Protein AF-A0AAN9U2A3-F1 (afdb_monomer_lite)

Structure (mmCIF, N/CA/C/O backbone):
data_AF-A0AAN9U2A3-F1
#
_entry.id   AF-A0AAN9U2A3-F1
#
loop_
_atom_site.group_PDB
_atom_site.id
_atom_site.type_symbol
_atom_site.label_atom_id
_atom_site.label_alt_id
_atom_site.label_comp_id
_atom_site.label_asym_id
_atom_site.label_entity_id
_atom_site.label_seq_id
_atom_site.pdbx_PDB_ins_code
_atom_site.Cartn_x
_atom_site.Cartn_y
_atom_site.Cartn_z
_atom_site.occupancy
_atom_site.B_iso_or_equiv
_atom_site.auth_seq_id
_atom_site.auth_comp_id
_atom_site.auth_asym_id
_atom_site.auth_atom_id
_atom_site.pdbx_PDB_model_num
ATOM 1 N N . LYS A 1 1 ? -13.197 6.969 8.630 1.00 92.62 1 LYS A N 1
ATOM 2 C CA . LYS A 1 1 ? -14.104 7.845 7.842 1.00 92.62 1 LYS A CA 1
ATOM 3 C C . LYS A 1 1 ? -14.326 9.196 8.501 1.00 92.62 1 LYS A C 1
ATOM 5 O O . LYS A 1 1 ? -14.341 10.174 7.776 1.00 92.62 1 LYS A O 1
ATOM 10 N N . TYR A 1 2 ? -14.427 9.263 9.833 1.00 96.88 2 TYR A N 1
ATOM 11 C CA . TYR A 1 2 ? -14.623 10.525 10.558 1.00 96.88 2 TYR A CA 1
ATOM 12 C C . TYR A 1 2 ? -13.666 11.658 10.129 1.00 96.88 2 TYR A C 1
ATOM 14 O O . TYR A 1 2 ? -14.092 12.797 10.022 1.00 96.88 2 TYR A O 1
ATOM 22 N N . LEU A 1 3 ? -12.399 11.331 9.834 1.00 97.31 3 LEU A N 1
ATOM 23 C CA . LEU A 1 3 ? -11.380 12.310 9.440 1.00 97.31 3 LEU A CA 1
ATOM 24 C C . LEU A 1 3 ? -11.350 12.616 7.934 1.00 97.31 3 LEU A C 1
ATOM 26 O O . LEU A 1 3 ? -11.040 13.730 7.539 1.00 97.31 3 LEU A O 1
ATOM 30 N N . THR A 1 4 ? -11.622 11.621 7.088 1.00 97.19 4 THR A N 1
ATOM 31 C CA . THR A 1 4 ? -11.377 11.689 5.634 1.00 97.19 4 THR A CA 1
ATOM 32 C C . THR A 1 4 ? -12.653 11.771 4.795 1.00 97.19 4 THR A C 1
ATOM 34 O O . THR A 1 4 ? -12.586 11.859 3.572 1.00 97.19 4 THR A O 1
ATOM 37 N N . GLY A 1 5 ? -13.829 11.705 5.422 1.00 96.69 5 GLY A N 1
ATOM 38 C CA . GLY A 1 5 ? -15.106 11.603 4.721 1.00 96.69 5 GLY A CA 1
ATOM 39 C C . GLY A 1 5 ? -15.237 10.310 3.905 1.00 96.69 5 GLY A C 1
ATOM 40 O O . GLY A 1 5 ? -14.601 9.287 4.192 1.00 96.69 5 GLY A O 1
ATOM 41 N N . HIS A 1 6 ? -16.095 10.337 2.880 1.00 95.88 6 HIS A N 1
ATOM 42 C CA . HIS A 1 6 ? -16.322 9.202 1.985 1.00 95.88 6 HIS A CA 1
ATOM 43 C C . HIS A 1 6 ? -15.915 9.506 0.537 1.00 95.88 6 HIS A C 1
ATOM 45 O O . HIS A 1 6 ? -16.676 10.057 -0.249 1.00 95.88 6 HIS A O 1
ATOM 51 N N . SER A 1 7 ? -14.743 9.006 0.143 1.00 92.50 7 SER A N 1
ATOM 52 C CA . SER A 1 7 ? -14.165 9.123 -1.206 1.00 92.50 7 SER A CA 1
ATOM 53 C C . SER A 1 7 ? -14.772 8.193 -2.273 1.00 92.50 7 SER A C 1
ATOM 55 O O . SER A 1 7 ? -14.092 7.812 -3.225 1.00 92.50 7 SER A O 1
ATOM 57 N N . LYS A 1 8 ? -16.043 7.792 -2.121 1.00 93.00 8 LYS A N 1
ATOM 58 C CA . LYS A 1 8 ? -16.739 6.839 -3.010 1.00 93.00 8 LYS A CA 1
ATOM 59 C C . LYS A 1 8 ? -15.890 5.579 -3.276 1.00 93.00 8 LYS A C 1
ATOM 61 O O . LYS A 1 8 ? -15.672 4.807 -2.344 1.00 93.00 8 LYS A O 1
ATOM 66 N N . GLY A 1 9 ? -15.375 5.394 -4.495 1.00 92.19 9 GLY A N 1
ATOM 67 C CA . GLY A 1 9 ? -14.603 4.212 -4.901 1.00 92.19 9 GLY A CA 1
ATOM 68 C C . GLY A 1 9 ? -13.238 4.058 -4.218 1.00 92.19 9 GLY A C 1
ATOM 69 O O . GLY A 1 9 ? -12.823 2.939 -3.940 1.00 92.19 9 GLY A O 1
ATOM 70 N N . ALA A 1 10 ? -12.562 5.153 -3.852 1.00 95.25 10 ALA A N 1
ATOM 71 C CA . ALA A 1 10 ? -11.237 5.091 -3.214 1.00 95.25 10 ALA A CA 1
ATOM 72 C C . ALA A 1 10 ? -11.295 4.800 -1.699 1.00 95.25 10 ALA A C 1
ATOM 74 O O . ALA A 1 10 ? -10.275 4.797 -1.009 1.00 95.25 10 ALA A O 1
ATOM 75 N N . ALA A 1 11 ? -12.495 4.553 -1.166 1.00 95.12 11 ALA A N 1
ATOM 76 C CA . ALA A 1 11 ? -12.741 4.297 0.245 1.00 95.12 11 ALA A CA 1
ATOM 77 C C . ALA A 1 11 ? -11.868 3.172 0.816 1.00 95.12 11 ALA A C 1
ATOM 79 O O . ALA A 1 11 ? -11.217 3.369 1.843 1.00 95.12 11 ALA A O 1
ATOM 80 N N . GLY A 1 12 ? -11.875 2.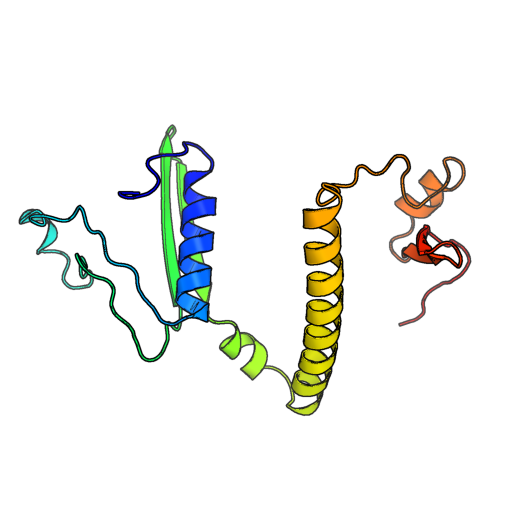012 0.153 1.00 95.94 12 GLY A N 1
ATOM 81 C CA . GLY A 1 12 ? -11.131 0.832 0.590 1.00 95.94 12 GLY A CA 1
ATOM 82 C C . GLY A 1 12 ? -9.621 1.050 0.534 1.00 95.94 12 GLY A C 1
ATOM 83 O O . GLY A 1 12 ? -8.923 0.674 1.468 1.00 95.94 12 GLY A O 1
ATOM 84 N N . ALA A 1 13 ? -9.123 1.747 -0.492 1.00 97.44 13 ALA A N 1
ATOM 85 C CA . ALA A 1 13 ? -7.698 2.048 -0.634 1.00 97.44 13 ALA A CA 1
ATOM 86 C C . ALA A 1 13 ? -7.165 2.889 0.540 1.00 97.44 13 ALA A C 1
ATOM 88 O O . ALA A 1 13 ? -6.122 2.581 1.110 1.00 97.44 13 ALA A O 1
ATOM 89 N N . TRP A 1 14 ? -7.905 3.914 0.970 1.00 97.56 14 TRP A N 1
ATOM 90 C CA . TRP A 1 14 ? -7.498 4.726 2.124 1.00 97.56 14 TRP A CA 1
ATOM 91 C C . TRP A 1 14 ? -7.546 3.950 3.439 1.00 97.56 14 TRP A C 1
ATOM 93 O O . TRP A 1 14 ? -6.678 4.126 4.291 1.00 97.56 14 TRP A O 1
ATOM 103 N N . MET A 1 15 ? -8.550 3.085 3.607 1.00 98.00 15 MET A N 1
ATOM 104 C CA . MET A 1 15 ? -8.637 2.202 4.771 1.00 98.00 15 MET A CA 1
ATOM 105 C C . MET A 1 15 ? -7.454 1.230 4.807 1.00 98.00 15 MET A C 1
ATOM 107 O O . MET A 1 15 ? -6.870 1.039 5.869 1.00 98.00 15 MET A O 1
ATOM 111 N N . LEU A 1 16 ? -7.058 0.689 3.651 1.00 98.44 16 LEU A N 1
ATOM 112 C CA . LEU A 1 16 ? -5.930 -0.229 3.537 1.00 98.44 16 LEU A CA 1
ATOM 113 C C . LEU A 1 16 ? -4.625 0.452 3.948 1.00 98.44 16 LEU A C 1
ATOM 115 O O . LEU A 1 16 ? -3.881 -0.110 4.744 1.00 98.44 16 LEU A O 1
ATOM 119 N N . ASN A 1 17 ? -4.393 1.686 3.497 1.00 98.38 17 ASN A N 1
ATOM 120 C CA . ASN A 1 17 ? -3.228 2.468 3.918 1.00 98.38 17 ASN A CA 1
ATOM 121 C C . ASN A 1 17 ? -3.190 2.651 5.443 1.00 98.38 17 ASN A C 1
ATOM 123 O O . ASN A 1 17 ? -2.142 2.452 6.053 1.00 98.38 17 ASN A O 1
ATOM 127 N N . GLY A 1 18 ? -4.332 2.962 6.068 1.00 98.19 18 GLY A N 1
ATOM 128 C CA . GLY A 1 18 ? -4.432 3.052 7.527 1.00 98.19 18 GLY A CA 1
ATOM 129 C C . GLY A 1 18 ? -4.109 1.725 8.218 1.00 98.19 18 GLY A C 1
ATOM 130 O O . GLY A 1 18 ? -3.347 1.699 9.178 1.00 98.19 18 GLY A O 1
ATOM 131 N N . CYS A 1 19 ? -4.619 0.606 7.702 1.00 98.44 19 CYS A N 1
ATOM 132 C CA . CYS A 1 19 ? -4.306 -0.727 8.214 1.00 98.44 19 CYS A CA 1
ATOM 133 C C . CYS A 1 19 ? -2.812 -1.076 8.114 1.00 98.44 19 CYS A C 1
ATOM 135 O O . CYS A 1 19 ? -2.246 -1.591 9.075 1.00 98.44 19 CYS A O 1
ATOM 137 N N . LEU A 1 20 ? -2.159 -0.755 6.994 1.00 98.50 20 LEU A N 1
ATOM 138 C CA . LEU A 1 20 ? -0.718 -0.960 6.821 1.00 98.50 20 LEU A CA 1
ATOM 139 C C . LEU A 1 20 ? 0.100 -0.092 7.792 1.00 98.50 20 LEU A C 1
ATOM 141 O O . LEU A 1 20 ? 1.051 -0.583 8.392 1.00 98.50 20 LEU A O 1
ATOM 145 N N . GLN A 1 21 ? -0.312 1.159 8.020 1.00 98.38 21 GLN A N 1
ATOM 146 C CA . GLN A 1 21 ? 0.307 2.043 9.016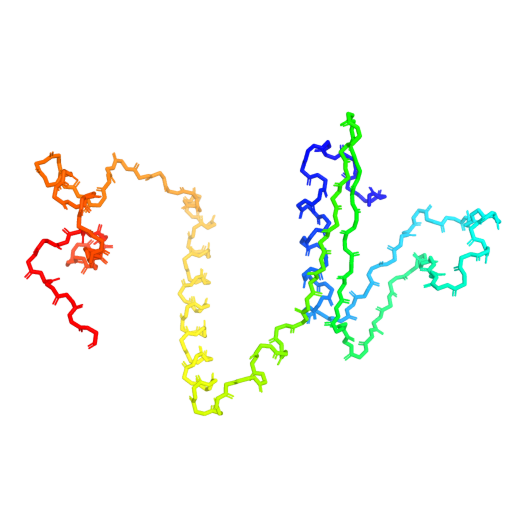 1.00 98.38 21 GLN A CA 1
ATOM 147 C C . GLN A 1 21 ? 0.139 1.518 10.452 1.00 98.38 21 GLN A C 1
ATOM 149 O O . GLN A 1 21 ? 1.064 1.625 11.257 1.00 98.38 21 GLN A O 1
ATOM 154 N N . MET A 1 22 ? -1.015 0.921 10.784 1.00 98.25 22 MET A N 1
ATOM 155 C CA . MET A 1 22 ? -1.229 0.275 12.088 1.00 98.25 22 MET A CA 1
ATOM 156 C C . MET A 1 22 ? -0.335 -0.953 12.276 1.00 98.25 22 MET A C 1
ATOM 158 O O . MET A 1 22 ? 0.169 -1.168 13.376 1.00 98.25 22 MET A O 1
ATOM 162 N N . LEU A 1 23 ? -0.137 -1.759 11.224 1.00 98.12 23 LEU A N 1
ATOM 163 C CA . LEU A 1 23 ? 0.769 -2.908 11.284 1.00 98.12 23 LEU A CA 1
ATOM 164 C C . LEU A 1 23 ? 2.210 -2.475 11.560 1.00 98.12 23 LEU A C 1
ATOM 166 O O . LEU A 1 23 ? 2.855 -3.088 12.400 1.00 98.12 23 LEU A O 1
ATOM 170 N N . ASP A 1 24 ? 2.682 -1.427 10.883 1.00 97.75 24 ASP A N 1
ATOM 171 C CA . ASP A 1 24 ? 4.057 -0.930 11.006 1.00 97.75 24 ASP A CA 1
ATOM 172 C C . ASP A 1 24 ? 4.329 -0.265 12.368 1.00 97.75 24 ASP A C 1
ATOM 174 O O . ASP A 1 24 ? 5.318 -0.561 13.033 1.00 97.75 24 ASP A O 1
ATOM 178 N N . SER A 1 25 ? 3.416 0.595 12.829 1.00 97.88 25 SER A N 1
ATOM 179 C CA . SER A 1 25 ? 3.610 1.385 14.058 1.00 97.88 25 SER A CA 1
ATOM 180 C C . SER A 1 25 ? 3.114 0.712 15.344 1.00 97.88 25 SER A C 1
ATOM 182 O O . SER A 1 25 ? 3.462 1.132 16.449 1.00 97.88 25 SER A O 1
ATOM 184 N N . GLY A 1 26 ? 2.223 -0.280 15.237 1.00 98.06 26 GLY A N 1
ATOM 185 C CA . GLY A 1 26 ? 1.487 -0.834 16.379 1.00 98.06 26 GLY A CA 1
ATOM 186 C C . GLY A 1 26 ? 0.495 0.143 17.030 1.00 98.06 26 GLY A C 1
ATOM 187 O O . GLY A 1 26 ? -0.139 -0.210 18.031 1.00 98.06 26 GLY A O 1
ATOM 188 N N . PHE A 1 27 ? 0.347 1.354 16.489 1.00 98.50 27 PHE A N 1
ATOM 189 C CA . PHE A 1 27 ? -0.590 2.359 16.972 1.00 98.50 27 PHE A CA 1
ATOM 190 C C . PHE A 1 27 ? -1.952 2.163 16.309 1.00 98.50 27 PHE A C 1
ATOM 192 O O . PHE A 1 27 ? -2.051 2.188 15.085 1.00 98.50 27 PHE A O 1
ATOM 199 N N . VAL A 1 28 ? -3.010 2.007 17.106 1.00 98.31 28 VAL A N 1
ATOM 200 C CA . VAL A 1 28 ? -4.395 1.894 16.628 1.00 98.31 28 VAL A CA 1
ATOM 201 C C . VAL A 1 28 ? -5.087 3.251 16.798 1.00 98.31 28 VAL A C 1
ATOM 203 O O . VAL A 1 28 ? -5.347 3.653 17.935 1.00 98.31 28 VAL A O 1
ATOM 206 N N . PRO A 1 29 ? -5.395 3.991 15.715 1.00 98.19 29 PRO A N 1
ATOM 207 C CA . PRO A 1 29 ? -6.050 5.290 15.808 1.00 98.19 29 PRO A CA 1
ATOM 208 C C . PRO A 1 29 ? -7.493 5.166 16.305 1.00 98.19 29 PRO A C 1
ATOM 210 O O . PRO A 1 29 ? -8.265 4.346 15.811 1.00 98.19 29 PRO A O 1
ATOM 213 N N . GLY A 1 30 ? -7.879 6.031 17.241 1.00 97.62 30 GLY A N 1
ATOM 214 C CA . GLY A 1 30 ? -9.267 6.160 17.679 1.00 97.62 30 GLY A CA 1
ATOM 215 C C . GLY A 1 30 ? -10.099 7.044 16.750 1.00 97.62 30 GLY A C 1
ATOM 216 O O . GLY A 1 30 ? -9.574 7.838 15.968 1.00 97.62 30 GLY A O 1
ATOM 217 N N . ASN A 1 31 ? -11.417 6.941 16.873 1.00 97.94 31 ASN A N 1
ATOM 218 C CA . ASN A 1 31 ? -12.383 7.820 16.236 1.00 97.94 31 ASN A CA 1
ATOM 219 C C . ASN A 1 31 ? -12.728 8.997 17.158 1.00 97.94 31 ASN A C 1
ATOM 221 O O . ASN A 1 31 ? -13.561 8.863 18.047 1.00 97.94 31 ASN A O 1
ATOM 225 N N . ARG A 1 32 ? -12.149 10.176 16.904 1.00 97.31 32 ARG A N 1
ATOM 226 C CA . ARG A 1 32 ? -12.399 11.373 17.731 1.00 97.31 32 ARG A CA 1
ATOM 227 C C . ARG A 1 32 ? -13.841 11.884 17.689 1.00 97.31 32 ARG A C 1
ATOM 229 O O . ARG A 1 32 ? -14.229 12.610 18.592 1.00 97.31 32 ARG A O 1
ATOM 236 N N . ASN A 1 33 ? -14.612 11.510 16.667 1.00 97.31 33 ASN A N 1
ATOM 237 C CA . ASN A 1 33 ? -16.023 11.884 16.555 1.00 97.31 33 ASN A CA 1
ATOM 238 C C . ASN A 1 33 ? -16.952 10.811 17.158 1.00 97.31 33 ASN A C 1
ATOM 240 O O . ASN A 1 33 ? -18.165 10.911 17.002 1.00 97.31 33 ASN A O 1
ATOM 244 N N . ALA A 1 34 ? -16.411 9.758 17.788 1.00 96.00 34 ALA A N 1
ATOM 245 C CA . ALA A 1 34 ? -17.202 8.804 18.562 1.00 96.00 34 ALA A CA 1
ATOM 246 C C . ALA A 1 34 ? -17.517 9.407 19.939 1.00 96.00 34 ALA A C 1
ATOM 248 O O . ALA A 1 34 ? -16.816 9.127 20.907 1.00 96.00 34 ALA A O 1
ATOM 249 N N . ASP A 1 35 ? -18.530 10.272 19.981 1.00 94.06 35 ASP A N 1
ATOM 250 C CA . ASP A 1 35 ? -18.978 10.960 21.198 1.00 94.06 35 ASP A CA 1
ATOM 251 C C . ASP A 1 35 ? -19.642 9.976 22.176 1.00 94.06 35 ASP A C 1
ATOM 253 O O . ASP A 1 35 ? -19.049 9.581 23.178 1.00 94.06 35 ASP A O 1
ATOM 257 N N . ASN A 1 36 ? -20.818 9.459 21.806 1.00 96.50 36 ASN A N 1
ATOM 258 C CA . ASN A 1 36 ? -21.480 8.353 22.489 1.00 96.50 36 ASN A CA 1
ATOM 259 C C . ASN A 1 36 ? -21.731 7.214 21.494 1.00 96.50 36 ASN A C 1
ATOM 261 O O . ASN A 1 36 ? -22.400 7.406 20.478 1.00 96.50 36 ASN A O 1
ATOM 265 N N . VAL A 1 37 ? -21.169 6.037 21.771 1.00 96.94 37 VAL A N 1
ATOM 266 C CA . VAL A 1 37 ? -21.389 4.837 20.952 1.00 96.94 37 VAL A CA 1
ATOM 267 C C . VAL A 1 37 ? -22.826 4.358 21.161 1.00 96.94 37 VAL A C 1
ATOM 269 O O . VAL A 1 37 ? -23.333 4.380 22.281 1.00 96.94 37 VAL A O 1
ATOM 272 N N . ASP A 1 38 ? -23.488 3.956 20.079 1.00 97.44 38 ASP A N 1
ATOM 273 C CA . ASP A 1 38 ? -24.872 3.485 20.125 1.00 97.44 38 ASP A CA 1
ATOM 274 C C . ASP A 1 38 ? -25.009 2.230 21.008 1.00 97.44 38 ASP A C 1
ATOM 276 O O . ASP A 1 38 ? -24.180 1.319 20.928 1.00 97.44 38 ASP A O 1
ATOM 280 N N . LYS A 1 39 ? -26.059 2.176 21.837 1.00 97.31 39 LYS A N 1
ATOM 281 C CA . LYS A 1 39 ? -26.320 1.066 22.770 1.00 97.31 39 LYS A CA 1
ATOM 282 C C . LYS A 1 39 ? -26.551 -0.249 22.037 1.00 97.31 39 LYS A C 1
ATOM 284 O O . LYS A 1 39 ? -26.134 -1.295 22.521 1.00 97.31 39 LYS A O 1
ATOM 289 N N . ASP A 1 40 ? -27.126 -0.197 20.838 1.00 97.69 40 ASP A N 1
ATOM 290 C CA . ASP A 1 40 ? -27.355 -1.394 20.026 1.00 97.69 40 ASP A CA 1
ATOM 291 C C . ASP A 1 40 ? -26.044 -2.080 19.609 1.00 97.69 40 ASP A C 1
ATOM 293 O O . ASP A 1 40 ? -26.049 -3.257 19.252 1.00 97.69 40 ASP A O 1
ATOM 297 N N . LEU A 1 41 ? -24.901 -1.385 19.673 1.00 97.25 41 LEU A N 1
ATOM 298 C CA . LEU A 1 41 ? -23.594 -1.970 19.375 1.00 97.25 41 LEU A CA 1
ATOM 299 C C . LEU A 1 41 ? -22.998 -2.765 20.551 1.00 97.25 41 LEU A C 1
ATOM 301 O O . LEU A 1 41 ? -22.034 -3.502 20.342 1.00 97.25 41 LEU A O 1
ATOM 305 N N . GLU A 1 42 ? -23.563 -2.666 21.760 1.00 96.69 42 GLU A N 1
ATOM 306 C CA . GLU A 1 42 ? -23.075 -3.358 22.966 1.00 96.69 42 GLU A CA 1
ATOM 307 C C . GLU A 1 42 ? -23.151 -4.891 22.845 1.00 96.69 42 GLU A C 1
ATOM 309 O O . GLU A 1 42 ? -22.317 -5.611 23.395 1.00 96.69 42 GLU A O 1
ATOM 314 N N . GLN A 1 43 ? -24.093 -5.404 22.046 1.00 97.56 43 GLN A N 1
ATOM 315 C CA . GLN A 1 43 ? -24.241 -6.840 21.778 1.00 97.56 43 GLN A CA 1
ATOM 316 C C . GLN A 1 43 ? -23.031 -7.463 21.050 1.00 97.56 43 GLN A C 1
ATOM 318 O O . GLN A 1 43 ? -22.857 -8.682 21.050 1.00 97.56 43 GLN A O 1
ATOM 323 N N . TYR A 1 44 ? -22.177 -6.656 20.408 1.00 97.25 44 TYR A N 1
ATOM 324 C CA . TYR A 1 44 ? -21.022 -7.147 19.658 1.00 97.25 44 TYR A CA 1
ATOM 325 C C . TYR A 1 44 ? -19.791 -7.311 20.554 1.00 97.25 44 TYR A C 1
ATOM 327 O O . TYR A 1 44 ? -18.825 -6.559 20.452 1.00 97.25 44 TYR A O 1
ATOM 335 N N . HIS A 1 45 ? -19.785 -8.358 21.379 1.00 96.25 45 HIS A N 1
ATOM 336 C CA . HIS A 1 45 ? -18.750 -8.610 22.397 1.00 96.25 45 HIS A CA 1
ATOM 337 C C . HIS A 1 45 ? -17.303 -8.721 21.871 1.00 96.25 45 HIS A C 1
ATOM 339 O O . HIS A 1 45 ? -16.355 -8.572 22.636 1.00 96.25 45 HIS A O 1
ATOM 345 N N . ASN A 1 46 ? -17.119 -8.970 20.570 1.00 97.00 46 ASN A N 1
ATOM 346 C CA . ASN A 1 46 ? -15.801 -9.064 19.931 1.00 97.00 46 ASN A CA 1
ATOM 347 C C . ASN A 1 46 ? -15.294 -7.724 19.363 1.00 97.00 46 ASN A C 1
ATOM 349 O O . ASN A 1 46 ? -14.199 -7.680 18.801 1.00 97.00 46 ASN A O 1
ATOM 353 N N . LEU A 1 47 ? -16.083 -6.647 19.449 1.00 96.44 47 LEU A N 1
ATOM 354 C CA . LEU A 1 47 ? -15.742 -5.329 18.919 1.00 96.44 47 LEU A CA 1
ATOM 355 C C . LEU A 1 47 ? -15.571 -4.316 20.051 1.00 96.44 47 LEU A C 1
ATOM 357 O O . LEU A 1 47 ? -16.394 -4.216 20.953 1.00 96.44 47 LEU A O 1
ATOM 361 N N . ALA A 1 48 ? -14.513 -3.513 19.954 1.00 95.44 48 ALA A N 1
ATOM 362 C CA . ALA A 1 48 ? -14.295 -2.356 20.811 1.00 95.44 48 ALA A CA 1
ATOM 363 C C . ALA A 1 48 ? -14.205 -1.091 19.949 1.00 95.44 48 ALA A C 1
ATOM 365 O O . ALA A 1 48 ? -13.425 -1.028 18.995 1.00 95.44 48 ALA A O 1
ATOM 366 N N . PHE A 1 49 ? -14.992 -0.071 20.291 1.00 96.75 49 PHE A N 1
ATOM 367 C CA . PHE A 1 49 ? -15.030 1.204 19.576 1.00 96.75 49 PHE A CA 1
ATOM 368 C C . PHE A 1 49 ? -14.192 2.244 20.324 1.00 96.75 49 PHE A C 1
ATOM 370 O O . PHE A 1 49 ? -14.595 2.772 21.357 1.00 96.75 49 PHE A O 1
ATOM 377 N N . LEU A 1 50 ? -12.996 2.531 19.813 1.00 96.69 50 LEU A N 1
ATOM 378 C CA . LEU A 1 50 ? -12.043 3.423 20.473 1.00 96.69 50 LEU A CA 1
ATOM 379 C C . LEU A 1 50 ? -12.296 4.889 20.096 1.00 96.69 50 LEU A C 1
ATOM 381 O O . LEU A 1 50 ? -12.203 5.240 18.921 1.00 96.69 50 LEU A O 1
ATOM 385 N N . ALA A 1 51 ? -12.528 5.767 21.076 1.00 96.94 51 ALA A N 1
ATOM 386 C CA . ALA A 1 51 ? -12.605 7.219 20.850 1.00 96.94 51 ALA A CA 1
ATOM 387 C C . ALA A 1 51 ? -11.217 7.891 20.775 1.00 96.94 51 ALA A C 1
ATOM 389 O O . ALA A 1 51 ? -11.022 8.920 20.124 1.00 96.94 51 ALA A O 1
ATOM 390 N N . ARG A 1 52 ? -10.213 7.291 21.426 1.00 97.25 52 ARG A N 1
ATOM 391 C CA . ARG A 1 52 ? -8.817 7.755 21.453 1.00 97.25 52 ARG A CA 1
ATOM 392 C C . ARG A 1 52 ? -7.887 6.666 20.938 1.00 97.25 52 ARG A C 1
ATOM 394 O O . ARG A 1 52 ? -8.212 5.487 21.014 1.00 97.25 52 ARG A O 1
ATOM 401 N N . GLY A 1 53 ? -6.753 7.078 20.377 1.00 97.25 53 GLY A N 1
ATOM 402 C CA . GLY A 1 53 ? -5.761 6.133 19.875 1.00 97.25 53 GLY A CA 1
ATOM 403 C C . GLY A 1 53 ? -5.067 5.376 21.002 1.00 97.25 53 GLY A C 1
ATOM 404 O O . GLY A 1 53 ? -4.883 5.920 22.091 1.00 97.25 53 GLY A O 1
ATOM 405 N N . VAL A 1 54 ? -4.682 4.135 20.720 1.00 98.00 54 VAL A N 1
ATOM 406 C CA . VAL A 1 54 ? -4.035 3.229 21.671 1.00 98.00 54 VAL A CA 1
ATOM 407 C C . VAL A 1 54 ? -2.742 2.715 21.053 1.00 98.00 54 VAL A C 1
ATOM 409 O O . VAL A 1 54 ? -2.748 2.148 19.961 1.00 98.00 54 VAL A O 1
ATOM 412 N N . GLN A 1 55 ? -1.630 2.897 21.761 1.00 98.38 55 GLN A N 1
ATOM 413 C CA . GLN A 1 55 ? -0.380 2.231 21.416 1.00 98.38 55 GLN A CA 1
ATOM 414 C C . GLN A 1 55 ? -0.428 0.796 21.936 1.00 98.38 55 GLN A C 1
ATOM 416 O O . GLN A 1 55 ? -0.664 0.568 23.121 1.00 98.38 55 GLN A O 1
ATOM 421 N N . THR A 1 56 ? -0.187 -0.167 21.055 1.00 97.50 56 THR A N 1
ATOM 422 C CA . THR A 1 56 ? -0.108 -1.584 21.421 1.00 97.50 56 THR A CA 1
ATOM 423 C C . THR A 1 56 ? 1.340 -2.070 21.356 1.00 97.50 56 THR A C 1
ATOM 425 O O . THR A 1 56 ? 2.223 -1.368 20.859 1.00 97.50 56 THR A O 1
ATOM 428 N N . ALA A 1 57 ? 1.583 -3.303 21.807 1.00 96.69 57 ALA A N 1
ATOM 429 C CA . ALA A 1 57 ? 2.859 -3.993 21.595 1.00 96.69 57 ALA A CA 1
ATOM 430 C C . ALA A 1 57 ? 3.098 -4.400 20.121 1.00 96.69 57 ALA A C 1
ATOM 432 O O . ALA A 1 57 ? 4.151 -4.942 19.793 1.00 96.69 57 ALA A O 1
ATOM 433 N N . GLY A 1 58 ? 2.117 -4.183 19.239 1.00 96.38 58 GLY A N 1
ATOM 434 C CA . GLY A 1 58 ? 2.162 -4.521 17.821 1.00 96.38 58 GLY A CA 1
ATOM 435 C C . GLY A 1 58 ? 0.875 -5.202 17.359 1.00 96.38 58 GLY A C 1
ATOM 436 O O . GLY A 1 58 ? 0.277 -6.005 18.079 1.00 96.38 58 GLY A O 1
ATOM 437 N N . VAL A 1 59 ? 0.471 -4.922 16.121 1.00 98.00 59 VAL A N 1
ATOM 438 C CA . VAL A 1 59 ? -0.709 -5.529 15.493 1.00 98.00 59 VAL A CA 1
ATOM 439 C C . VAL A 1 59 ? -0.259 -6.692 14.609 1.00 98.00 59 VAL A C 1
ATOM 441 O O . VAL A 1 59 ? 0.621 -6.547 13.766 1.00 98.00 59 VAL A O 1
ATOM 444 N N . LYS A 1 60 ? -0.839 -7.881 14.812 1.00 98.44 60 LYS A N 1
ATOM 445 C CA . LYS A 1 60 ? -0.455 -9.095 14.063 1.00 98.44 60 LYS A CA 1
ATOM 446 C C . LYS A 1 60 ? -1.146 -9.198 12.707 1.00 98.44 60 LYS A C 1
ATOM 448 O O . LYS A 1 60 ? -0.545 -9.685 11.755 1.00 98.44 60 LYS A O 1
ATOM 453 N N . ALA A 1 61 ? -2.403 -8.780 12.641 1.00 98.56 61 ALA A N 1
ATOM 454 C CA . ALA A 1 61 ? -3.237 -8.848 11.454 1.00 98.56 61 ALA A CA 1
ATOM 455 C C . ALA A 1 61 ? -4.362 -7.814 11.550 1.00 98.56 61 ALA A C 1
ATOM 457 O O . ALA A 1 61 ? -4.663 -7.318 12.637 1.00 98.56 61 ALA A O 1
ATOM 458 N N . PHE A 1 62 ? -5.002 -7.520 10.424 1.00 98.56 62 PHE A N 1
ATOM 459 C CA . PHE A 1 62 ? -6.209 -6.701 10.363 1.00 98.56 62 PHE A CA 1
ATOM 460 C C . PHE A 1 62 ? -7.237 -7.329 9.420 1.00 98.56 62 PHE A C 1
ATOM 462 O O . PHE A 1 62 ? -6.877 -8.053 8.493 1.00 98.56 62 PHE A O 1
ATOM 469 N N . SER A 1 63 ? -8.510 -6.986 9.622 1.00 98.31 63 SER A N 1
ATOM 470 C CA . SER A 1 63 ? -9.584 -7.233 8.659 1.00 98.31 63 SER A CA 1
ATOM 471 C C . SER A 1 63 ? -10.174 -5.900 8.211 1.00 98.31 63 SER A C 1
ATOM 473 O O . SER A 1 63 ? -10.667 -5.114 9.020 1.00 98.31 63 SER A O 1
ATOM 475 N N . LEU A 1 64 ? -10.096 -5.634 6.912 1.00 97.94 64 LEU A N 1
ATOM 476 C CA . LEU A 1 64 ? -10.695 -4.484 6.259 1.00 97.94 64 LEU A CA 1
ATOM 477 C C . LEU A 1 64 ? -11.935 -4.966 5.526 1.00 97.94 64 LEU A C 1
ATOM 479 O O . LEU A 1 64 ? -11.833 -5.739 4.581 1.00 97.94 64 LEU A O 1
ATOM 483 N N . THR A 1 65 ? -13.102 -4.476 5.931 1.00 97.56 65 THR A N 1
ATOM 484 C CA . THR A 1 65 ? -14.369 -4.778 5.254 1.00 97.56 65 THR A CA 1
ATOM 485 C C . THR A 1 65 ? -14.960 -3.498 4.673 1.00 97.56 65 THR A C 1
ATOM 487 O O . THR A 1 65 ? -14.932 -2.447 5.315 1.00 97.56 65 THR A O 1
ATOM 490 N N . SER A 1 66 ? -15.466 -3.567 3.443 1.00 96.44 66 SER A N 1
ATOM 491 C CA . SER A 1 66 ? -16.089 -2.440 2.746 1.00 96.44 66 SER A CA 1
ATOM 492 C C . SER A 1 66 ? -17.318 -2.884 1.955 1.00 96.44 66 SER A C 1
ATOM 494 O O . SER A 1 66 ? -17.376 -4.009 1.460 1.00 96.44 66 SER A O 1
ATOM 496 N N . PHE A 1 67 ? -18.290 -1.981 1.835 1.00 96.75 67 PHE A N 1
ATOM 497 C CA . PHE A 1 67 ? -19.551 -2.197 1.129 1.00 96.75 67 PHE A CA 1
ATOM 498 C C . PHE A 1 67 ? -19.795 -1.050 0.147 1.00 96.75 67 PHE A C 1
ATOM 500 O O . PHE A 1 67 ? -19.357 0.081 0.373 1.00 96.75 67 PHE A O 1
ATOM 507 N N . GLY A 1 68 ? -20.499 -1.346 -0.938 1.00 95.19 68 GLY A N 1
ATOM 508 C CA . GLY A 1 68 ? -20.869 -0.407 -1.985 1.00 95.19 68 GLY A CA 1
ATOM 509 C C . GLY A 1 68 ? -22.214 -0.759 -2.616 1.00 95.19 68 GLY A C 1
ATOM 510 O O . GLY A 1 68 ? -22.798 -1.816 -2.367 1.00 95.19 68 GLY A O 1
ATOM 511 N N . PHE A 1 69 ? -22.710 0.153 -3.447 1.00 95.88 69 PHE A N 1
ATOM 512 C CA . PHE A 1 69 ? -23.965 -0.025 -4.175 1.00 95.88 69 PHE A CA 1
ATOM 513 C C . PHE A 1 69 ? -23.918 -1.240 -5.111 1.00 95.88 69 PHE A C 1
ATOM 515 O O . PHE A 1 69 ? -22.852 -1.649 -5.572 1.00 95.88 69 PHE A O 1
ATOM 522 N N . GLY A 1 70 ? -25.093 -1.808 -5.399 1.00 96.00 70 GLY A N 1
ATOM 523 C CA . GLY A 1 70 ? -25.213 -2.985 -6.263 1.00 96.00 70 GLY A CA 1
ATOM 524 C C . GLY A 1 70 ? -24.757 -4.281 -5.592 1.00 96.00 70 GLY A C 1
ATOM 525 O O . GLY A 1 70 ? -24.147 -5.118 -6.250 1.00 96.00 70 GLY A O 1
ATOM 526 N N . GLN A 1 71 ? -25.014 -4.423 -4.283 1.00 95.19 71 GLN A N 1
ATOM 527 C CA . GLN A 1 71 ? -24.668 -5.616 -3.494 1.00 95.19 71 GLN A CA 1
ATOM 528 C C . GLN A 1 71 ? -23.174 -5.974 -3.579 1.00 95.19 71 GLN A C 1
ATOM 530 O O . GLN A 1 71 ? -22.783 -7.140 -3.573 1.00 95.19 71 GLN A O 1
ATOM 535 N N . LYS A 1 72 ? -22.313 -4.955 -3.674 1.00 94.50 72 LYS A N 1
ATOM 536 C CA . LYS A 1 72 ? -20.865 -5.140 -3.695 1.00 94.50 72 LYS A CA 1
ATOM 537 C C . LYS A 1 72 ? -20.332 -5.064 -2.275 1.00 94.50 72 LYS A C 1
ATOM 539 O O . LYS A 1 72 ? -20.379 -4.015 -1.642 1.00 94.50 72 LYS A O 1
ATOM 544 N N . ALA A 1 73 ? -19.797 -6.176 -1.797 1.00 94.94 73 ALA A N 1
ATOM 545 C CA . ALA A 1 73 ? -19.058 -6.253 -0.550 1.00 94.94 73 ALA A CA 1
ATOM 546 C C . ALA A 1 73 ? -17.676 -6.841 -0.829 1.00 94.94 73 ALA A C 1
ATOM 548 O O . ALA A 1 73 ? -17.524 -7.705 -1.693 1.00 94.94 73 ALA A O 1
ATOM 549 N N . GLY A 1 74 ? -16.673 -6.358 -0.109 1.00 95.94 74 GLY A N 1
ATOM 550 C CA . G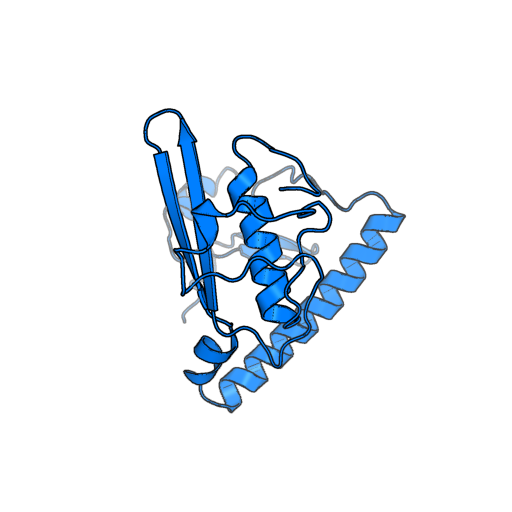LY A 1 74 ? -15.313 -6.867 -0.189 1.00 95.94 74 GLY A CA 1
ATOM 551 C C . GLY A 1 74 ? -14.667 -6.856 1.183 1.00 95.94 74 GLY A C 1
ATOM 552 O O . GLY A 1 74 ? -14.763 -5.864 1.911 1.00 95.94 74 GLY A O 1
ATOM 553 N N . GLN A 1 75 ? -13.996 -7.954 1.516 1.00 98.19 75 GLN A N 1
ATOM 554 C CA . GLN A 1 75 ? -13.178 -8.074 2.712 1.00 98.19 75 GLN A CA 1
ATOM 555 C C . GLN A 1 75 ? -11.754 -8.448 2.310 1.00 98.19 75 GLN A C 1
ATOM 557 O O . GLN A 1 75 ? -11.546 -9.305 1.455 1.00 98.19 75 GLN A O 1
ATOM 562 N N . ALA A 1 76 ? -10.783 -7.794 2.934 1.00 98.19 76 ALA A N 1
ATOM 563 C CA . ALA A 1 76 ? -9.371 -8.097 2.797 1.00 98.19 76 ALA A CA 1
ATOM 564 C C . ALA A 1 76 ? -8.766 -8.297 4.184 1.00 98.19 76 ALA A C 1
ATOM 566 O O . ALA A 1 76 ? -9.021 -7.517 5.104 1.00 98.19 76 ALA A O 1
ATOM 567 N N . ILE A 1 77 ? -7.945 -9.332 4.319 1.00 98.56 77 ILE A N 1
ATOM 568 C CA . ILE A 1 77 ? -7.204 -9.626 5.542 1.00 98.56 77 ILE A CA 1
ATOM 569 C C . ILE A 1 77 ? -5.728 -9.402 5.243 1.00 98.56 77 ILE A C 1
ATOM 571 O O . ILE A 1 77 ? -5.207 -9.918 4.257 1.00 98.56 77 ILE A O 1
ATOM 575 N N . GLY A 1 78 ? -5.064 -8.618 6.086 1.00 98.38 78 GLY A N 1
ATOM 576 C CA . GLY A 1 78 ? -3.623 -8.410 6.019 1.00 98.38 78 GLY A CA 1
ATOM 577 C C . GLY A 1 78 ? -2.942 -8.965 7.257 1.00 98.38 78 GLY A C 1
ATOM 578 O O . GLY A 1 78 ? -3.482 -8.878 8.359 1.00 98.38 78 GLY A O 1
ATOM 579 N N . VAL A 1 79 ? -1.747 -9.520 7.077 1.00 98.62 79 VAL A N 1
ATOM 580 C CA . VAL A 1 79 ? -0.924 -10.102 8.143 1.00 98.62 79 VAL A CA 1
ATOM 581 C C . VAL A 1 79 ? 0.408 -9.360 8.198 1.00 98.62 79 VAL A C 1
ATOM 583 O O . VAL A 1 79 ? 0.934 -8.925 7.175 1.00 98.62 79 VAL A O 1
ATOM 586 N N . HIS A 1 80 ? 0.945 -9.183 9.402 1.00 98.62 80 HIS A N 1
ATOM 587 C CA . HIS A 1 80 ? 2.184 -8.452 9.633 1.00 98.62 80 HIS A CA 1
ATOM 588 C C . HIS A 1 80 ? 3.376 -9.081 8.866 1.00 98.62 80 HIS A C 1
ATOM 590 O O . HIS A 1 80 ? 3.571 -10.296 8.960 1.00 98.62 80 HIS A O 1
ATOM 596 N N . PRO A 1 81 ? 4.246 -8.291 8.198 1.00 97.81 81 PRO A N 1
ATOM 597 C CA . PRO A 1 81 ? 5.341 -8.811 7.362 1.00 97.81 81 PRO A CA 1
ATOM 598 C C . PRO A 1 81 ? 6.310 -9.766 8.069 1.00 97.81 81 PRO A C 1
ATOM 600 O O . PRO A 1 81 ? 6.837 -10.681 7.449 1.00 97.81 81 PRO A O 1
ATOM 603 N N . LYS A 1 82 ? 6.514 -9.609 9.384 1.00 97.00 82 LYS A N 1
ATOM 604 C CA . LYS A 1 82 ? 7.333 -10.535 10.197 1.00 97.00 82 LYS A CA 1
ATOM 605 C C . LYS A 1 82 ? 6.982 -12.016 10.016 1.00 97.00 82 LYS A C 1
ATOM 607 O O . LYS A 1 82 ? 7.864 -12.848 10.150 1.00 97.00 82 LYS A O 1
ATOM 612 N N . TYR A 1 83 ? 5.719 -12.344 9.732 1.00 98.19 83 TYR A N 1
ATOM 613 C CA . TYR A 1 83 ? 5.301 -13.731 9.522 1.00 98.19 83 TYR A CA 1
ATOM 614 C C . TYR A 1 83 ? 5.785 -14.289 8.181 1.00 98.19 83 TYR A C 1
ATOM 616 O O . TYR A 1 83 ? 6.052 -15.479 8.105 1.00 98.19 83 TYR A O 1
ATOM 624 N N . LEU A 1 84 ? 5.953 -13.439 7.161 1.00 97.56 84 LEU A N 1
ATOM 625 C CA . LEU A 1 84 ? 6.629 -13.805 5.916 1.00 97.56 84 LEU A CA 1
ATOM 626 C C . LEU A 1 84 ? 8.131 -13.992 6.160 1.00 97.56 84 LEU A C 1
ATOM 628 O O . LEU A 1 84 ? 8.703 -14.987 5.749 1.00 97.56 84 LEU A O 1
ATOM 632 N N . PHE A 1 85 ? 8.777 -13.068 6.873 1.00 97.44 85 PHE A N 1
ATOM 633 C CA . PHE A 1 85 ? 10.218 -13.183 7.141 1.00 97.44 85 PHE A CA 1
ATOM 634 C C . PHE A 1 85 ? 10.579 -14.334 8.085 1.00 97.44 85 PHE A C 1
ATOM 636 O O . PHE A 1 85 ? 11.715 -14.784 8.088 1.00 97.44 85 PHE A O 1
ATOM 643 N N . ALA A 1 86 ? 9.615 -14.848 8.847 1.00 97.69 86 ALA A N 1
ATOM 644 C CA . ALA A 1 86 ? 9.797 -16.054 9.643 1.00 97.69 86 ALA A CA 1
ATOM 645 C C . ALA A 1 86 ? 9.888 -17.341 8.795 1.00 97.69 86 ALA A C 1
ATOM 647 O O . ALA A 1 86 ? 10.166 -18.394 9.360 1.00 97.69 86 ALA A O 1
ATOM 648 N N . THR A 1 87 ? 9.635 -17.288 7.478 1.00 97.81 87 THR A N 1
ATOM 649 C CA . THR A 1 87 ? 9.712 -18.457 6.582 1.00 97.81 87 THR A CA 1
ATOM 650 C C . THR A 1 87 ? 11.015 -18.545 5.788 1.00 97.81 87 THR A C 1
ATOM 652 O O . THR A 1 87 ? 11.141 -19.450 4.969 1.00 97.81 87 THR A O 1
ATOM 655 N N . VAL A 1 88 ? 11.936 -17.593 5.952 1.00 97.19 88 VAL A N 1
ATOM 656 C CA . VAL A 1 88 ? 13.213 -17.553 5.223 1.00 97.19 88 VAL A CA 1
ATOM 657 C C . VAL A 1 88 ? 14.383 -17.750 6.177 1.00 97.19 88 VAL A C 1
ATOM 659 O O . VAL A 1 88 ? 14.285 -17.440 7.365 1.00 97.19 88 VAL A O 1
ATOM 662 N N . GLU A 1 89 ? 15.500 -18.237 5.645 1.00 97.81 89 GLU A N 1
ATOM 663 C CA . GLU A 1 89 ? 16.732 -18.386 6.413 1.00 97.81 89 GLU A CA 1
ATOM 664 C C . GLU A 1 89 ? 17.315 -17.021 6.810 1.00 97.81 89 GLU A C 1
ATOM 666 O O . GLU A 1 89 ? 17.143 -16.000 6.130 1.00 97.81 89 GLU A O 1
ATOM 671 N N . GLN A 1 90 ? 18.036 -16.996 7.931 1.00 96.88 90 GLN A N 1
ATOM 672 C CA . GLN A 1 90 ? 18.569 -15.758 8.505 1.00 96.88 90 GLN A CA 1
ATOM 673 C C . GLN A 1 90 ? 19.523 -15.029 7.543 1.00 96.88 90 GLN A C 1
ATOM 675 O O . GLN A 1 90 ? 19.516 -13.798 7.474 1.00 96.88 90 GLN A O 1
ATOM 680 N N . ASP A 1 91 ? 20.346 -15.763 6.793 1.00 97.81 91 ASP A N 1
ATOM 681 C CA . ASP A 1 91 ? 21.281 -15.194 5.820 1.00 97.81 91 ASP A CA 1
ATOM 682 C C . ASP A 1 91 ? 20.544 -14.554 4.630 1.00 97.81 91 ASP A C 1
ATOM 684 O O . ASP A 1 91 ? 20.947 -13.498 4.134 1.00 97.81 91 ASP A O 1
ATOM 688 N N . GLU A 1 92 ? 19.442 -15.157 4.180 1.00 97.50 92 GLU A N 1
ATOM 689 C CA . GLU A 1 92 ? 18.587 -14.610 3.132 1.00 97.50 92 GLU A CA 1
ATOM 690 C C . GLU A 1 92 ? 17.892 -13.334 3.610 1.00 97.50 92 GLU A C 1
ATOM 692 O O . GLU A 1 92 ? 17.907 -12.319 2.904 1.00 97.50 92 GLU A O 1
ATOM 697 N N . PHE A 1 93 ? 17.369 -13.341 4.839 1.00 97.81 93 PHE A N 1
ATOM 698 C CA . PHE A 1 93 ? 16.759 -12.162 5.445 1.00 97.81 93 PHE A CA 1
ATOM 699 C C . PHE A 1 93 ? 17.745 -10.989 5.547 1.00 97.81 93 PHE A C 1
ATOM 701 O O . PHE A 1 93 ? 17.423 -9.872 5.134 1.00 97.81 93 PHE A O 1
ATOM 708 N N . VAL A 1 94 ? 18.974 -11.233 6.015 1.00 97.94 94 VAL A N 1
ATOM 709 C CA . VAL A 1 94 ? 20.022 -10.200 6.103 1.00 97.94 94 VAL A CA 1
ATOM 710 C C . VAL A 1 94 ? 20.402 -9.672 4.713 1.00 97.94 94 VAL A C 1
ATOM 712 O O . VAL A 1 94 ? 20.524 -8.458 4.516 1.00 97.94 94 VAL A O 1
ATOM 715 N N . ARG A 1 95 ? 20.519 -10.549 3.704 1.00 97.88 95 ARG A N 1
ATOM 716 C CA . ARG A 1 95 ? 20.755 -10.133 2.307 1.00 97.88 95 ARG A CA 1
ATOM 717 C C . ARG A 1 95 ? 19.615 -9.264 1.770 1.00 97.88 95 ARG A C 1
ATOM 719 O O . ARG A 1 95 ? 19.869 -8.265 1.090 1.00 97.88 95 ARG A O 1
ATOM 726 N N . TYR A 1 96 ? 18.366 -9.613 2.066 1.00 97.81 96 TYR A N 1
ATOM 727 C CA . TYR A 1 96 ? 17.193 -8.821 1.695 1.00 97.81 96 TYR A CA 1
ATOM 728 C C . TYR A 1 96 ? 17.169 -7.454 2.397 1.00 97.81 96 TYR A C 1
ATOM 730 O O . TYR A 1 96 ? 16.898 -6.432 1.754 1.00 97.81 96 TYR A O 1
ATOM 738 N N . GLN A 1 97 ? 17.504 -7.411 3.688 1.00 97.50 97 GLN A N 1
ATOM 739 C CA . GLN A 1 97 ? 17.579 -6.177 4.467 1.00 97.50 97 GLN A CA 1
ATOM 740 C C . GLN A 1 97 ? 18.579 -5.195 3.843 1.00 97.50 97 GLN A C 1
ATOM 742 O O . GLN A 1 97 ? 18.217 -4.052 3.559 1.00 97.50 97 GLN A O 1
ATOM 747 N N . ALA A 1 98 ? 19.788 -5.658 3.508 1.00 98.06 98 ALA A N 1
ATOM 748 C CA . ALA A 1 98 ? 20.811 -4.827 2.872 1.00 98.06 98 ALA A CA 1
ATOM 749 C C . ALA A 1 98 ? 20.339 -4.219 1.533 1.00 98.06 98 ALA A C 1
ATOM 751 O O . ALA A 1 98 ? 20.552 -3.029 1.267 1.00 98.06 98 ALA A O 1
ATOM 752 N N . LYS A 1 99 ? 19.639 -5.006 0.698 1.00 98.00 99 LYS A N 1
ATOM 753 C CA . LYS A 1 99 ? 19.030 -4.523 -0.558 1.00 98.00 99 LYS A CA 1
ATOM 754 C C . LYS A 1 99 ? 17.955 -3.462 -0.295 1.00 98.00 99 LYS A C 1
ATOM 756 O O . LYS A 1 99 ? 17.892 -2.451 -1.002 1.00 98.00 99 LYS A O 1
ATOM 761 N N . THR A 1 100 ? 17.124 -3.674 0.722 1.00 97.62 100 THR A N 1
ATOM 762 C CA . THR A 1 100 ? 16.036 -2.762 1.103 1.00 97.62 100 THR A CA 1
ATOM 763 C C . THR A 1 100 ? 16.576 -1.424 1.596 1.00 97.62 100 THR A C 1
ATOM 765 O O . THR A 1 100 ? 16.137 -0.373 1.126 1.00 97.62 100 THR A O 1
ATOM 768 N N . GLU A 1 101 ? 17.591 -1.435 2.456 1.00 97.88 101 GLU A N 1
ATOM 769 C CA . GLU A 1 101 ? 18.242 -0.215 2.937 1.00 97.88 101 GLU A CA 1
ATOM 770 C C . GLU A 1 101 ? 18.900 0.578 1.804 1.00 97.88 101 GLU A C 1
ATOM 772 O O . GLU A 1 101 ? 18.775 1.804 1.730 1.00 97.88 101 GLU A O 1
ATOM 777 N N . GLN A 1 102 ? 19.577 -0.109 0.878 1.00 98.12 102 GLN A N 1
ATOM 778 C CA . GLN A 1 102 ? 20.158 0.541 -0.294 1.00 98.12 102 GLN A CA 1
ATOM 779 C C . GLN A 1 102 ? 19.075 1.219 -1.146 1.00 98.12 102 GLN A C 1
ATOM 781 O O . GLN A 1 102 ? 19.268 2.352 -1.601 1.00 98.12 102 GLN A O 1
ATOM 786 N N . ARG A 1 103 ? 17.925 0.559 -1.337 1.00 97.81 103 ARG A N 1
ATOM 787 C CA . ARG A 1 103 ? 16.775 1.130 -2.049 1.00 97.81 103 ARG A CA 1
ATOM 788 C C . ARG A 1 103 ? 16.205 2.340 -1.314 1.00 97.81 103 ARG A C 1
ATOM 790 O O . ARG A 1 103 ? 15.964 3.355 -1.960 1.00 97.81 103 ARG A O 1
ATOM 797 N N . MET A 1 104 ? 16.057 2.274 0.008 1.00 97.62 104 MET A N 1
ATOM 798 C CA . MET A 1 104 ? 15.547 3.381 0.821 1.00 97.62 104 MET A CA 1
ATOM 799 C C . MET A 1 104 ? 16.446 4.619 0.724 1.00 97.62 104 MET A C 1
ATOM 801 O O . MET A 1 104 ? 15.946 5.716 0.489 1.00 97.62 104 MET A O 1
ATOM 805 N N . ARG A 1 105 ? 17.776 4.452 0.789 1.00 98.06 105 ARG A N 1
ATOM 806 C CA . ARG A 1 105 ? 18.733 5.560 0.603 1.00 98.06 105 ARG A CA 1
ATOM 807 C C . ARG A 1 105 ? 18.607 6.213 -0.778 1.00 98.06 105 ARG A C 1
ATOM 809 O O . ARG A 1 105 ? 18.596 7.440 -0.886 1.00 98.06 105 ARG A O 1
ATOM 816 N N . ARG A 1 106 ? 18.487 5.405 -1.840 1.00 96.88 106 ARG A N 1
ATOM 817 C CA . ARG A 1 106 ? 18.288 5.903 -3.215 1.00 96.88 106 ARG A CA 1
ATOM 818 C C . ARG A 1 106 ? 16.953 6.637 -3.361 1.00 96.88 106 ARG A C 1
ATOM 820 O O . ARG A 1 106 ? 16.930 7.727 -3.927 1.00 96.88 106 ARG A O 1
ATOM 827 N N . ALA A 1 107 ? 15.874 6.068 -2.825 1.00 97.25 107 ALA A N 1
ATOM 828 C CA . ALA A 1 107 ? 14.539 6.655 -2.858 1.00 97.25 107 ALA A CA 1
ATOM 829 C C . ALA A 1 107 ? 14.482 7.981 -2.092 1.00 97.25 107 ALA A C 1
ATOM 831 O O . ALA A 1 107 ? 13.957 8.951 -2.621 1.00 97.25 107 ALA A O 1
ATOM 832 N N . TYR A 1 108 ? 15.095 8.058 -0.907 1.00 97.62 108 TYR A N 1
ATOM 833 C CA . TYR A 1 108 ? 15.174 9.289 -0.121 1.00 97.62 108 TYR A CA 1
ATOM 834 C C . TYR A 1 108 ? 15.886 10.407 -0.892 1.00 97.62 108 TYR A C 1
ATOM 836 O O . TYR A 1 108 ? 15.344 11.499 -1.045 1.00 97.62 108 TYR A O 1
ATOM 844 N N . LYS A 1 109 ? 17.057 10.112 -1.477 1.00 97.12 109 LYS A N 1
ATOM 845 C CA . LYS A 1 109 ? 17.786 11.071 -2.322 1.00 97.12 109 LYS A CA 1
ATOM 846 C C . LYS A 1 109 ? 16.943 11.544 -3.511 1.00 97.12 109 LYS A C 1
ATOM 848 O O . LYS A 1 109 ? 16.917 12.740 -3.799 1.00 97.12 109 LYS A O 1
ATOM 853 N N . ALA A 1 110 ? 16.283 10.619 -4.210 1.00 95.81 110 ALA A N 1
ATOM 854 C CA . ALA A 1 110 ? 15.435 10.944 -5.353 1.00 95.81 110 ALA A CA 1
ATOM 855 C C . ALA A 1 110 ? 14.232 11.802 -4.939 1.00 95.81 110 ALA A C 1
ATOM 857 O O . ALA A 1 110 ? 13.973 12.822 -5.569 1.00 95.81 110 ALA A O 1
ATOM 858 N N . TRP A 1 111 ? 13.560 11.440 -3.846 1.00 97.38 111 TRP A N 1
ATOM 859 C CA . TRP A 1 111 ? 12.413 12.159 -3.306 1.00 97.38 111 TRP A CA 1
ATOM 860 C C . TRP A 1 111 ? 12.777 13.589 -2.900 1.00 97.38 111 TRP A C 1
ATOM 862 O O . TRP A 1 111 ? 12.160 14.530 -3.396 1.00 97.38 111 TRP A O 1
ATOM 872 N N . SER A 1 112 ? 13.831 13.779 -2.099 1.00 97.50 112 SER A N 1
ATOM 873 C CA . SER A 1 112 ? 14.278 15.114 -1.682 1.00 97.50 112 SER A CA 1
ATOM 874 C C . SER A 1 112 ? 14.685 15.986 -2.870 1.00 97.50 112 SER A C 1
ATOM 876 O O . SER A 1 112 ? 14.275 17.142 -2.945 1.00 97.50 112 SER A O 1
ATOM 878 N N . LYS A 1 113 ? 15.433 15.430 -3.837 1.00 97.38 113 LYS A N 1
ATOM 879 C CA . LYS A 1 113 ? 15.754 16.131 -5.092 1.00 97.38 113 LYS A CA 1
ATOM 880 C C . LYS A 1 113 ? 14.478 16.535 -5.834 1.00 97.38 113 LYS A C 1
ATOM 882 O O . LYS A 1 113 ? 14.403 17.640 -6.362 1.00 97.38 113 LYS A O 1
ATOM 887 N N . SER A 1 114 ? 13.482 15.654 -5.846 1.00 97.12 114 SER A N 1
ATOM 888 C CA . SER A 1 114 ? 12.266 15.872 -6.615 1.00 97.12 114 SER A CA 1
ATOM 889 C C . SER A 1 114 ? 11.299 16.882 -6.031 1.00 97.12 114 SER A C 1
ATOM 891 O O . SER A 1 114 ? 10.626 17.582 -6.782 1.00 97.12 114 SER A O 1
ATOM 893 N N . LEU A 1 115 ? 11.281 17.020 -4.706 1.00 96.62 115 LEU A N 1
ATOM 894 C CA . LEU A 1 115 ? 10.530 18.079 -4.044 1.00 96.62 115 LEU A CA 1
ATOM 895 C C . LEU A 1 115 ? 11.102 19.460 -4.363 1.00 96.62 115 LEU A C 1
ATOM 897 O O . LEU A 1 115 ? 10.341 20.391 -4.589 1.00 96.62 115 LEU A O 1
ATOM 901 N N . ILE A 1 116 ? 12.430 19.585 -4.422 1.00 97.38 116 ILE A N 1
ATOM 902 C CA . ILE A 1 116 ? 13.095 20.851 -4.763 1.00 97.38 116 ILE A CA 1
ATOM 903 C C . ILE A 1 116 ? 12.838 21.214 -6.230 1.00 97.38 116 ILE A C 1
ATOM 905 O O . ILE A 1 116 ? 12.558 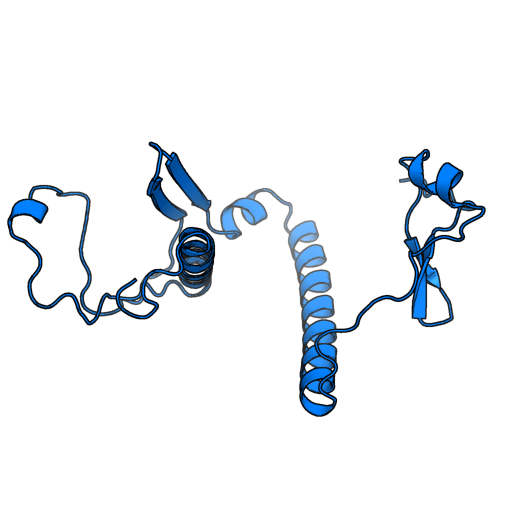22.366 -6.549 1.00 97.38 116 ILE A O 1
ATOM 909 N N . ASN A 1 117 ? 12.907 20.225 -7.122 1.00 97.25 117 ASN A N 1
ATOM 910 C CA . ASN A 1 117 ? 12.812 20.443 -8.565 1.00 97.25 117 ASN A CA 1
ATOM 911 C C . ASN A 1 117 ? 11.382 20.366 -9.123 1.00 97.25 117 ASN A C 1
ATOM 913 O O . ASN A 1 117 ? 11.196 20.572 -10.318 1.00 97.25 117 ASN A O 1
ATOM 917 N N . ASN A 1 118 ? 10.385 20.046 -8.292 1.00 96.44 118 ASN A N 1
ATOM 918 C CA . ASN A 1 118 ? 9.008 19.754 -8.707 1.00 96.44 118 ASN A CA 1
ATOM 919 C C . ASN A 1 118 ? 8.898 18.640 -9.770 1.00 96.44 118 ASN A C 1
ATOM 921 O O . ASN A 1 118 ? 7.992 18.650 -10.598 1.00 96.44 118 ASN A O 1
ATOM 925 N N . ASP A 1 119 ? 9.804 17.657 -9.739 1.00 95.75 119 ASP A N 1
ATOM 926 C CA . ASP A 1 119 ? 9.888 16.566 -10.724 1.00 95.75 119 ASP A CA 1
ATOM 927 C C . ASP A 1 119 ? 9.576 15.185 -10.116 1.00 95.75 119 ASP A C 1
ATOM 929 O O . ASP A 1 119 ? 10.061 14.153 -10.585 1.00 95.75 119 ASP A O 1
ATOM 933 N N . MET A 1 120 ? 8.749 15.156 -9.060 1.00 95.06 120 MET A N 1
ATOM 934 C CA . MET A 1 120 ? 8.341 13.914 -8.383 1.00 95.06 120 MET A CA 1
ATOM 935 C C . MET A 1 120 ? 7.597 12.963 -9.328 1.00 95.06 120 MET A C 1
ATOM 937 O O . MET A 1 120 ? 7.726 11.745 -9.216 1.00 95.06 120 MET A O 1
ATOM 941 N N . PHE A 1 121 ? 6.856 13.522 -10.284 1.00 96.25 121 PHE A N 1
ATOM 942 C CA . PHE A 1 121 ? 6.296 12.792 -11.410 1.00 96.25 121 PHE A CA 1
ATOM 943 C C . PHE A 1 121 ? 7.132 13.061 -12.663 1.00 96.25 121 PHE A C 1
ATOM 945 O O . PHE A 1 121 ? 7.357 14.215 -13.026 1.00 96.25 121 PHE A O 1
ATOM 952 N N . LYS A 1 122 ? 7.558 11.992 -13.342 1.00 92.75 122 LYS A N 1
ATOM 953 C CA . LYS A 1 122 ? 8.277 12.061 -14.620 1.00 92.75 122 LYS A CA 1
ATOM 954 C C . LYS A 1 122 ? 7.546 11.212 -15.642 1.00 92.75 122 LYS A C 1
ATOM 956 O O . LYS A 1 122 ? 7.559 9.985 -15.534 1.00 92.75 122 LYS A O 1
ATOM 961 N N . ALA A 1 123 ? 6.912 11.868 -16.608 1.00 95.81 123 ALA A N 1
ATOM 962 C CA . ALA A 1 123 ? 6.342 11.180 -17.755 1.00 95.81 123 ALA A CA 1
ATOM 963 C C . ALA A 1 123 ? 7.458 10.477 -18.543 1.00 95.81 123 ALA A C 1
ATOM 965 O O . ALA A 1 123 ? 8.594 10.951 -18.591 1.00 95.81 123 ALA A O 1
ATOM 966 N N . LYS A 1 124 ? 7.138 9.317 -19.115 1.00 93.62 124 LYS A N 1
ATOM 967 C CA . LYS A 1 124 ? 8.022 8.597 -20.029 1.00 93.62 124 LYS A CA 1
ATOM 968 C C . LYS A 1 124 ? 7.534 8.826 -21.450 1.00 93.62 124 LYS A C 1
ATOM 970 O O . LYS A 1 124 ? 6.355 8.619 -21.713 1.00 93.62 124 LYS A O 1
ATOM 975 N N . ASP A 1 125 ? 8.447 9.217 -22.333 1.00 94.19 125 ASP A N 1
ATOM 976 C CA . ASP A 1 125 ? 8.116 9.546 -23.724 1.00 94.19 125 ASP A CA 1
ATOM 977 C C . ASP A 1 125 ? 8.090 8.313 -24.636 1.00 94.19 125 ASP A C 1
ATOM 979 O O . ASP A 1 125 ? 7.356 8.278 -25.619 1.00 94.19 125 ASP A O 1
ATOM 983 N N . LYS A 1 126 ? 8.890 7.291 -24.309 1.00 92.06 126 LYS A N 1
ATOM 984 C CA . LYS A 1 126 ? 9.046 6.064 -25.098 1.00 92.06 126 LYS A CA 1
ATOM 985 C C . LYS A 1 126 ? 9.042 4.812 -24.210 1.00 92.06 126 LYS A C 1
ATOM 987 O O . LYS A 1 126 ? 9.464 4.895 -23.049 1.00 92.06 126 LYS A O 1
ATOM 992 N N . PRO A 1 127 ? 8.582 3.659 -24.731 1.00 92.00 127 PRO A N 1
ATOM 993 C CA . PRO A 1 127 ? 8.769 2.369 -24.075 1.00 92.00 127 PRO A CA 1
ATOM 994 C C . PRO A 1 127 ? 10.262 1.987 -24.019 1.00 92.00 127 PRO A C 1
ATOM 996 O O . PRO A 1 127 ? 11.088 2.600 -24.698 1.00 92.00 127 PRO A O 1
ATOM 999 N N . PRO A 1 128 ? 10.634 0.967 -23.222 1.00 91.31 128 PRO A N 1
ATOM 1000 C CA . PRO A 1 128 ? 12.022 0.523 -23.101 1.00 91.31 128 PRO A CA 1
ATOM 1001 C C . PRO A 1 128 ? 12.537 -0.259 -24.325 1.00 91.31 128 PRO A C 1
ATOM 1003 O O . PRO A 1 128 ? 13.650 -0.759 -24.276 1.00 91.31 128 PRO A O 1
ATOM 1006 N N . TYR A 1 129 ? 11.768 -0.394 -25.406 1.00 90.56 129 TYR A N 1
ATOM 1007 C CA . TYR A 1 129 ? 12.149 -1.107 -26.631 1.00 90.56 129 TYR A CA 1
ATOM 1008 C C . TYR A 1 129 ? 11.887 -0.247 -27.871 1.00 90.56 129 TYR A C 1
ATOM 1010 O O . TYR A 1 129 ? 11.093 0.697 -27.829 1.00 90.56 129 TYR A O 1
ATOM 1018 N N . SER A 1 130 ? 12.568 -0.557 -28.976 1.00 89.69 130 SER A N 1
ATOM 1019 C CA . SER A 1 130 ? 12.342 0.109 -30.260 1.00 89.69 130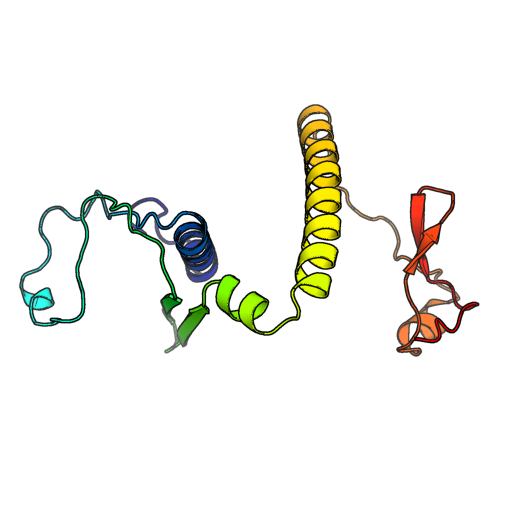 SER A CA 1
ATOM 1020 C C . SER A 1 130 ? 11.059 -0.403 -30.930 1.00 89.69 130 SER A C 1
ATOM 1022 O O . SER A 1 130 ? 10.589 -1.500 -30.636 1.00 89.69 130 SER A O 1
ATOM 1024 N N . ALA A 1 131 ? 10.502 0.361 -31.875 1.00 90.69 131 ALA A N 1
ATOM 1025 C CA . ALA A 1 131 ? 9.343 -0.088 -32.657 1.00 90.69 131 ALA A CA 1
ATOM 1026 C C . ALA A 1 131 ? 9.650 -1.320 -33.535 1.00 90.69 131 ALA A C 1
ATOM 1028 O O . ALA A 1 131 ? 8.739 -2.041 -33.925 1.00 90.69 131 ALA A O 1
ATOM 1029 N N . GLN A 1 132 ? 10.926 -1.561 -33.854 1.00 90.19 132 GLN A N 1
ATOM 1030 C CA . GLN A 1 132 ? 11.355 -2.730 -34.629 1.00 90.19 132 GLN A CA 1
ATOM 1031 C C . GLN A 1 132 ? 11.382 -3.990 -33.758 1.00 90.19 132 GLN A C 1
ATOM 1033 O O . GLN A 1 132 ? 11.010 -5.067 -34.218 1.00 90.19 132 GLN A O 1
ATOM 1038 N N . ASP A 1 133 ? 11.746 -3.831 -32.485 1.00 89.62 133 ASP A N 1
ATOM 1039 C CA . ASP A 1 133 ? 11.903 -4.931 -31.532 1.00 89.62 133 ASP A CA 1
ATOM 1040 C C . ASP A 1 133 ? 10.613 -5.254 -30.770 1.00 89.62 133 ASP A C 1
ATOM 1042 O O . ASP A 1 133 ? 10.567 -6.236 -30.034 1.00 89.62 133 ASP A O 1
ATOM 1046 N N . GLU A 1 134 ? 9.554 -4.455 -30.934 1.00 91.94 134 GLU A N 1
ATOM 1047 C CA . GLU A 1 134 ? 8.305 -4.566 -30.171 1.00 91.94 134 GLU A CA 1
ATOM 1048 C C . GLU A 1 134 ? 7.733 -5.987 -30.179 1.00 91.94 134 GLU A C 1
ATOM 1050 O O . GLU A 1 134 ? 7.454 -6.549 -29.120 1.00 91.94 134 GLU A O 1
ATOM 1055 N N . VAL A 1 135 ? 7.601 -6.602 -31.358 1.00 93.00 135 VAL A N 1
ATOM 1056 C CA . VAL A 1 135 ? 7.046 -7.959 -31.466 1.00 93.00 135 VAL A CA 1
ATOM 1057 C C . VAL A 1 135 ? 7.959 -8.972 -30.781 1.00 93.00 135 VAL A C 1
ATOM 1059 O O . VAL A 1 135 ? 7.466 -9.832 -30.054 1.00 93.00 135 VAL A O 1
ATOM 1062 N N . ALA A 1 136 ? 9.276 -8.863 -30.963 1.00 90.38 136 ALA A N 1
ATOM 1063 C CA . ALA A 1 136 ? 10.236 -9.782 -30.358 1.00 90.38 136 ALA A CA 1
ATOM 1064 C C . ALA A 1 136 ? 10.212 -9.683 -28.823 1.00 90.38 136 ALA A C 1
ATOM 1066 O O . ALA A 1 136 ? 10.097 -10.695 -28.139 1.00 90.38 136 ALA A O 1
ATOM 1067 N N . VAL A 1 137 ? 10.210 -8.462 -28.280 1.00 91.88 137 VAL A N 1
ATOM 1068 C CA . VAL A 1 137 ? 10.185 -8.210 -26.832 1.00 91.88 137 VAL A CA 1
ATOM 1069 C C . VAL A 1 137 ? 8.864 -8.645 -26.196 1.00 91.88 137 VAL A C 1
ATOM 1071 O O . VAL A 1 137 ? 8.868 -9.177 -25.090 1.00 91.88 137 VAL A O 1
ATOM 1074 N N . LEU A 1 138 ? 7.726 -8.430 -26.864 1.00 91.56 138 LEU A N 1
ATOM 1075 C CA . LEU A 1 138 ? 6.413 -8.797 -26.321 1.00 91.56 138 LEU A CA 1
ATOM 1076 C C . LEU A 1 138 ? 6.112 -10.297 -26.412 1.00 91.56 138 LEU A C 1
ATOM 1078 O O . LEU A 1 138 ? 5.260 -10.787 -25.669 1.00 91.56 138 LEU A O 1
ATOM 1082 N N . THR A 1 139 ? 6.766 -11.019 -27.324 1.00 93.88 139 THR A N 1
ATOM 1083 C CA . THR A 1 139 ? 6.535 -12.460 -27.518 1.00 93.88 139 THR A CA 1
ATOM 1084 C C . THR A 1 139 ? 7.508 -13.342 -26.745 1.00 93.88 139 THR A C 1
ATOM 1086 O O . THR A 1 139 ? 7.183 -14.502 -26.488 1.00 93.88 139 THR A O 1
ATOM 1089 N N . ASP A 1 140 ?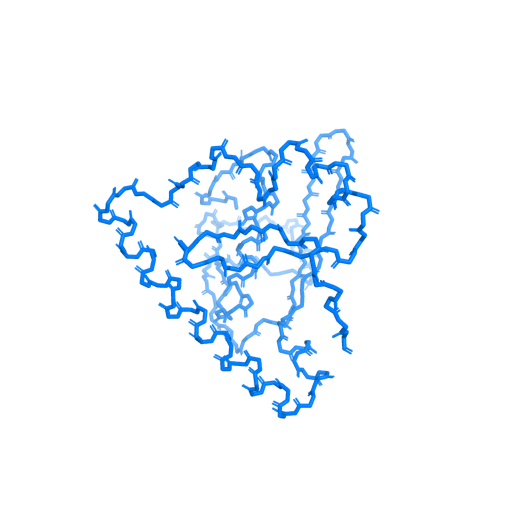 8.653 -12.809 -26.317 1.00 91.44 140 ASP A N 1
ATOM 1090 C CA . ASP A 1 140 ? 9.628 -13.538 -25.513 1.00 91.44 140 ASP A CA 1
ATOM 1091 C C . ASP A 1 140 ? 9.426 -13.287 -23.999 1.00 91.44 140 ASP A C 1
ATOM 1093 O O . ASP A 1 140 ? 9.671 -12.184 -23.500 1.00 91.44 140 ASP A O 1
ATOM 1097 N N . PRO A 1 141 ? 9.030 -14.306 -23.209 1.00 91.50 141 PRO A N 1
ATOM 1098 C CA . PRO A 1 141 ? 8.830 -14.161 -21.765 1.00 91.50 141 PRO A CA 1
ATOM 1099 C C . PRO A 1 141 ? 10.139 -13.988 -20.967 1.00 91.50 141 PRO A C 1
ATOM 1101 O O . PRO A 1 141 ? 10.107 -13.692 -19.762 1.00 91.50 141 PRO A O 1
ATOM 1104 N N . THR A 1 142 ? 11.297 -14.205 -21.593 1.00 89.88 142 THR A N 1
ATOM 1105 C CA . THR A 1 142 ? 12.619 -14.157 -20.956 1.00 89.88 142 THR A CA 1
ATOM 1106 C C . THR A 1 142 ? 13.270 -12.781 -21.023 1.00 89.88 142 THR A C 1
ATOM 1108 O O . THR A 1 142 ? 14.069 -12.461 -20.142 1.00 89.88 142 THR A O 1
ATOM 1111 N N . VAL A 1 143 ? 12.861 -11.924 -21.965 1.00 90.19 143 VAL A N 1
ATOM 1112 C CA . VAL A 1 143 ? 13.434 -10.582 -22.136 1.00 90.19 143 VAL A CA 1
ATOM 1113 C C . VAL A 1 143 ? 13.274 -9.744 -20.862 1.00 90.19 143 VAL A C 1
ATOM 1115 O O . VAL A 1 143 ? 12.245 -9.768 -20.171 1.00 90.19 143 VAL A O 1
ATOM 1118 N N . ARG A 1 144 ? 14.325 -8.993 -20.516 1.00 89.50 144 ARG A N 1
ATOM 1119 C CA . ARG A 1 144 ? 14.368 -8.068 -19.374 1.00 89.50 144 ARG A CA 1
ATOM 1120 C C . ARG A 1 144 ? 14.927 -6.722 -19.818 1.00 89.50 144 ARG A C 1
ATOM 1122 O O . ARG A 1 144 ? 15.734 -6.639 -20.735 1.00 89.50 144 ARG A O 1
ATOM 1129 N N . ALA A 1 145 ? 14.514 -5.660 -19.132 1.00 91.31 145 ALA A N 1
ATOM 1130 C CA . ALA A 1 145 ? 15.117 -4.347 -19.314 1.00 91.31 145 ALA A CA 1
ATOM 1131 C C . ALA A 1 145 ? 16.391 -4.227 -18.468 1.00 91.31 145 ALA A C 1
ATOM 1133 O O . ALA A 1 145 ? 16.367 -4.479 -17.260 1.00 91.31 145 ALA A O 1
ATOM 1134 N N . VAL A 1 146 ? 17.482 -3.798 -19.094 1.00 90.50 146 VAL A N 1
ATOM 1135 C CA . VAL A 1 146 ? 18.788 -3.582 -18.466 1.00 90.50 146 VAL A CA 1
ATOM 1136 C C . VAL A 1 146 ? 19.075 -2.083 -18.419 1.00 90.50 146 VAL A C 1
ATOM 1138 O O . VAL A 1 146 ? 18.633 -1.317 -19.275 1.00 90.50 146 VAL A O 1
ATOM 1141 N N . LEU A 1 147 ? 19.774 -1.639 -17.375 1.00 89.00 147 LEU A N 1
ATOM 1142 C CA . LEU A 1 147 ? 20.198 -0.248 -17.256 1.00 89.00 147 LEU A CA 1
ATOM 1143 C C . LEU A 1 147 ? 21.320 0.028 -18.268 1.00 89.00 147 LEU A C 1
ATOM 1145 O O . LEU A 1 147 ? 22.414 -0.516 -18.131 1.00 89.00 147 LEU A O 1
ATOM 1149 N N . SER A 1 148 ? 21.046 0.876 -19.256 1.00 84.81 148 SER A N 1
ATOM 1150 C CA . SER A 1 148 ? 22.019 1.332 -20.249 1.00 84.81 148 SER A CA 1
ATOM 1151 C C . SER A 1 148 ? 23.017 2.332 -19.646 1.00 84.81 148 SER A C 1
ATOM 1153 O O . SER A 1 148 ? 22.782 2.910 -18.579 1.00 84.81 148 SER A O 1
ATOM 1155 N N . ALA A 1 149 ? 24.120 2.579 -20.359 1.00 82.50 149 ALA A N 1
ATOM 1156 C CA . ALA A 1 149 ? 25.142 3.567 -20.000 1.00 82.50 149 ALA A CA 1
ATOM 1157 C C . ALA A 1 149 ? 24.566 4.985 -19.824 1.00 82.50 149 ALA A C 1
ATOM 1159 O O . ALA A 1 149 ? 25.041 5.743 -18.980 1.00 82.50 149 ALA A O 1
ATOM 1160 N N . ASP A 1 150 ? 23.489 5.304 -20.545 1.00 81.81 150 ASP A N 1
ATOM 1161 C CA . ASP A 1 150 ? 22.787 6.592 -20.472 1.00 81.81 150 ASP A CA 1
ATOM 1162 C C . ASP A 1 150 ? 21.927 6.749 -19.200 1.00 81.81 150 ASP A C 1
ATOM 1164 O O . ASP A 1 150 ? 21.300 7.784 -18.975 1.00 81.81 150 ASP A O 1
ATOM 1168 N N . GLY A 1 151 ? 21.872 5.720 -18.346 1.00 83.62 151 GLY A N 1
ATOM 1169 C CA . GLY A 1 151 ? 21.075 5.711 -17.119 1.00 83.62 151 GLY A CA 1
ATOM 1170 C C . GLY A 1 151 ? 19.580 5.453 -17.338 1.00 83.62 151 GLY A C 1
ATOM 1171 O O . GLY A 1 151 ? 18.797 5.552 -16.388 1.00 83.62 151 GLY A O 1
ATOM 1172 N N . GLU A 1 152 ? 19.178 5.101 -18.560 1.00 88.25 152 GLU A N 1
ATOM 1173 C CA . GLU A 1 152 ? 17.829 4.646 -18.901 1.00 88.25 152 GLU A CA 1
ATOM 1174 C C . GLU A 1 152 ? 17.762 3.119 -18.988 1.00 88.25 152 GLU A C 1
ATOM 1176 O O . GLU A 1 152 ? 18.745 2.459 -19.313 1.00 88.25 152 GLU A O 1
ATOM 1181 N N . TYR A 1 153 ? 16.595 2.545 -18.698 1.00 90.38 153 TYR A N 1
ATOM 1182 C CA . TYR A 1 153 ? 16.366 1.115 -18.892 1.00 90.38 153 TYR A CA 1
ATOM 1183 C C . TYR A 1 153 ? 15.938 0.847 -20.335 1.00 90.38 153 TYR A C 1
ATOM 1185 O O . TYR A 1 153 ? 14.968 1.450 -20.796 1.00 90.38 153 TYR A O 1
ATOM 1193 N N . ALA A 1 154 ? 16.622 -0.080 -21.004 1.00 89.69 154 ALA A N 1
ATOM 1194 C CA . ALA A 1 154 ? 16.299 -0.546 -22.348 1.00 89.69 154 ALA A CA 1
ATOM 1195 C C . ALA A 1 154 ? 16.231 -2.081 -22.374 1.00 89.69 154 ALA A C 1
ATOM 1197 O O . ALA A 1 154 ? 16.987 -2.751 -21.673 1.00 89.69 154 ALA A O 1
ATOM 1198 N N . ALA A 1 155 ? 15.296 -2.641 -23.136 1.00 86.62 155 ALA A N 1
ATOM 1199 C CA . ALA A 1 155 ? 15.210 -4.070 -23.390 1.00 86.62 155 ALA A CA 1
ATOM 1200 C C . ALA A 1 155 ? 16.353 -4.482 -24.318 1.00 86.62 155 ALA A C 1
ATOM 1202 O O . ALA A 1 155 ? 16.594 -3.831 -25.334 1.00 86.62 155 ALA A O 1
ATOM 1203 N N . THR A 1 156 ? 17.044 -5.557 -23.962 1.00 76.81 156 THR A N 1
ATOM 1204 C CA . THR A 1 156 ? 18.088 -6.158 -24.790 1.00 76.81 156 THR A CA 1
ATOM 1205 C C . THR A 1 156 ? 17.599 -7.517 -25.272 1.00 76.81 156 THR A C 1
ATOM 1207 O O . THR A 1 156 ? 17.115 -8.321 -24.477 1.00 76.81 156 THR A O 1
ATOM 1210 N N . LEU A 1 157 ? 17.697 -7.759 -26.580 1.00 70.25 157 LEU A N 1
ATOM 1211 C CA . LEU A 1 157 ? 17.380 -9.056 -27.191 1.00 70.25 157 LEU A CA 1
ATOM 1212 C C . LEU A 1 157 ? 18.585 -10.016 -27.181 1.00 70.25 157 LEU A C 1
ATOM 1214 O O . LEU A 1 157 ? 18.425 -11.194 -27.479 1.00 70.25 157 LEU A O 1
ATOM 1218 N N . ASP A 1 158 ? 19.771 -9.520 -26.814 1.00 62.12 158 ASP A N 1
ATOM 1219 C CA . ASP A 1 158 ? 21.043 -10.238 -26.973 1.00 62.12 158 ASP A CA 1
ATOM 1220 C C . ASP A 1 158 ? 21.451 -11.114 -25.779 1.00 62.12 158 ASP A C 1
ATOM 1222 O O . ASP A 1 158 ? 22.390 -11.895 -25.899 1.00 62.12 158 ASP A O 1
ATOM 1226 N N . ASP A 1 159 ? 20.736 -11.058 -24.652 1.00 52.00 159 ASP A N 1
ATOM 1227 C CA . ASP A 1 159 ? 21.083 -11.848 -23.470 1.00 52.00 159 ASP A CA 1
ATOM 1228 C C . ASP A 1 159 ? 19.898 -12.694 -23.008 1.00 52.00 159 ASP A C 1
ATOM 1230 O O . ASP A 1 159 ? 18.996 -12.228 -22.306 1.00 52.00 159 ASP A O 1
ATOM 1234 N N . VAL A 1 160 ? 19.951 -13.987 -23.341 1.00 46.69 160 VAL A N 1
ATOM 1235 C CA . VAL A 1 160 ? 19.289 -15.025 -22.547 1.00 46.69 160 VAL A CA 1
ATOM 1236 C C . VAL A 1 160 ? 19.903 -14.937 -21.152 1.00 46.69 160 VAL A C 1
ATOM 1238 O O . VAL A 1 160 ? 20.976 -15.484 -20.891 1.00 46.69 160 VAL A O 1
ATOM 1241 N N . VAL A 1 161 ? 19.259 -14.193 -20.253 1.00 46.84 161 VAL A N 1
ATOM 1242 C CA . VAL A 1 161 ? 19.636 -14.159 -18.840 1.00 46.84 161 VAL A CA 1
ATOM 1243 C C . VAL A 1 161 ? 19.334 -15.547 -18.273 1.00 46.84 161 VAL A C 1
ATOM 1245 O O . VAL A 1 161 ? 18.221 -15.825 -17.830 1.00 46.84 161 VAL A O 1
ATOM 1248 N N . ASN A 1 162 ? 20.316 -16.446 -18.357 1.00 37.53 162 ASN A N 1
ATOM 1249 C CA . ASN A 1 162 ? 20.266 -17.757 -17.724 1.00 37.53 162 ASN A CA 1
ATOM 1250 C C . ASN A 1 162 ? 20.236 -17.557 -16.203 1.00 37.53 162 ASN A C 1
ATOM 1252 O O . ASN A 1 162 ? 21.076 -16.843 -15.650 1.00 37.53 162 ASN A O 1
ATOM 1256 N N . PHE A 1 163 ? 19.222 -18.147 -15.570 1.00 42.84 163 PHE A N 1
ATOM 1257 C CA . PHE A 1 163 ? 19.010 -18.136 -14.122 1.00 42.84 163 PHE A CA 1
ATOM 1258 C C . PHE A 1 163 ? 20.100 -18.897 -13.365 1.00 42.84 163 PHE A C 1
ATOM 1260 O O . PHE A 1 163 ? 20.539 -19.957 -13.869 1.00 42.84 163 PHE A O 1
#

Radius of gyration: 23.17 Å; chains: 1; bounding box: 52×39×58 Å

Foldseek 3Di:
DLVPPDPAPCRQVVVVVLQVVCQVQVKAAAQCPPPDDDPVCVVVPVDDHGNGIDRDPGDAKDKRWDDDPPGDIDIDIGGRCVVVVVVDDPVVVVVVVVVVVVVVVVVVVVVVVCVVVVPPDDDDPDDQEDPVCVVVQVVDPQWDWDQDPVRDTHIDPPDSPDD

pLDDT: mean 93.57, std 9.93, range [37.53, 98.62]

Organism: NCBI:txid117547

InterPro domains:
  IPR016039 Thiolase-like [G3DSA:3.40.47.10] (1-157)
  IPR016039 Thiolase-like [SSF53901] (1-72)

Secondary structure (DSSP, 8-state):
-TTT---GGGHHHHHHHHHHHHHHH-EE---TT-SS--GGGTT-TT----SS-EE-S---EEEEEEEETTTEEEEEEEE-THHHHTTS-HHHHHHHHHHHHHHHHHHHHHHHHHHHHT-SS---SS-SS-TTTHHHHHH-TT--EEE-TTS-EEE-SS-----

Sequence (163 aa):
KYLTGHSKGAAGAWMLNGCLQMLDSGFVPGNRNADNVDKDLEQYHNLAFLARGVQTAGVKAFSLTSFGFGQKAGQAIGVHPKYLFATVEQDEFVRYQAKTEQRMRRAYKAWSKSLINNDMFKAKDKPPYSAQDEVAVLTDPTVRAVLSADGEYAATLDDVVNF